Protein AF-A0A9D1R8S2-F1 (afdb_monomer_lite)

Organism: NCBI:txid2838542

Radius of gyration: 12.94 Å; chains: 1; bounding box: 33×25×40 Å

Foldseek 3Di:
DLAQWKKWKAFPDAQDPPDDHDRDIFIWTWHDADVVQQKTKIHRPPDDQVVADQRTKMWMWTDDPPAIKIFIFGWDDWDADPVGTITITHTDGDIDGPPPD

pLDDT: mean 90.2, std 12.85, range [37.38, 98.56]

Structure (mmCIF, N/CA/C/O backbone):
data_AF-A0A9D1R8S2-F1
#
_entry.id   AF-A0A9D1R8S2-F1
#
loop_
_atom_site.group_PDB
_atom_site.id
_atom_site.type_symbol
_atom_site.label_atom_id
_atom_site.label_alt_id
_atom_site.label_comp_id
_atom_site.label_asym_id
_atom_site.label_entity_id
_atom_site.label_seq_id
_atom_site.pdbx_PDB_ins_code
_atom_site.Cartn_x
_atom_site.Cartn_y
_atom_site.Cartn_z
_atom_site.occupancy
_atom_site.B_iso_or_equiv
_atom_site.auth_seq_id
_atom_site.auth_comp_id
_atom_site.auth_asym_id
_atom_site.auth_atom_id
_atom_site.pdbx_PDB_model_num
ATOM 1 N N . MET A 1 1 ? -14.281 5.615 9.408 1.00 70.75 1 MET A N 1
ATOM 2 C CA . MET A 1 1 ? -13.802 4.928 8.186 1.00 70.75 1 MET A CA 1
ATOM 3 C C . MET A 1 1 ? -12.562 5.672 7.718 1.00 70.75 1 MET A C 1
ATOM 5 O O . MET A 1 1 ? -12.585 6.888 7.797 1.00 70.75 1 MET A O 1
ATOM 9 N N . TYR A 1 2 ? -11.493 4.987 7.302 1.00 78.00 2 TYR A N 1
ATOM 10 C CA . TYR A 1 2 ? -10.228 5.633 6.892 1.00 78.00 2 TYR A CA 1
ATOM 11 C C . TYR A 1 2 ? -10.192 6.012 5.399 1.00 78.00 2 TYR A C 1
ATOM 13 O O . TYR A 1 2 ? -9.119 6.227 4.842 1.00 78.00 2 TYR A O 1
ATOM 21 N N . GLU A 1 3 ? -11.340 6.009 4.716 1.00 83.19 3 GLU A N 1
ATOM 22 C CA . GLU A 1 3 ? -11.409 6.375 3.299 1.00 83.19 3 GLU A CA 1
ATOM 23 C C . GLU A 1 3 ? -11.041 7.848 3.119 1.00 83.19 3 GLU A C 1
ATOM 25 O O . GLU A 1 3 ? -1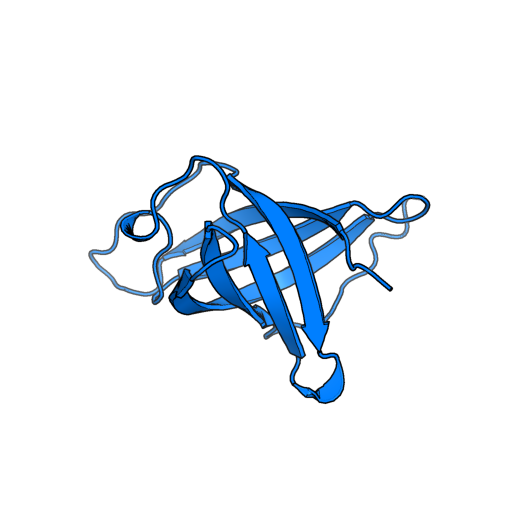1.305 8.669 3.993 1.00 83.19 3 GLU A O 1
ATOM 30 N N . ASP A 1 4 ? -10.366 8.159 2.014 1.00 87.38 4 ASP A N 1
ATOM 31 C CA . ASP A 1 4 ? -9.802 9.475 1.709 1.00 87.38 4 ASP A CA 1
ATOM 32 C C . ASP A 1 4 ? -8.711 10.002 2.662 1.00 87.38 4 ASP A C 1
ATOM 34 O O . ASP A 1 4 ? -8.103 11.033 2.356 1.00 87.38 4 ASP A O 1
ATOM 38 N N . CYS A 1 5 ? -8.372 9.281 3.737 1.00 91.44 5 CYS A N 1
ATOM 39 C CA . CYS A 1 5 ? -7.273 9.647 4.627 1.00 91.44 5 CYS A CA 1
ATOM 40 C C . CYS A 1 5 ? -5.910 9.608 3.917 1.00 91.44 5 CYS A C 1
ATOM 42 O O . CYS A 1 5 ? -5.656 8.804 3.008 1.00 91.44 5 CYS A O 1
ATOM 44 N N . SER A 1 6 ? -4.997 10.453 4.394 1.00 94.56 6 SER A N 1
ATOM 45 C CA . SER A 1 6 ? -3.583 10.367 4.034 1.00 94.56 6 SER A CA 1
ATOM 46 C C . SER A 1 6 ? -2.967 9.117 4.655 1.00 94.56 6 SER A C 1
ATOM 48 O O . SER A 1 6 ? -3.283 8.735 5.783 1.00 94.56 6 SER A O 1
ATOM 50 N N . ALA A 1 7 ? -2.068 8.478 3.916 1.00 96.50 7 ALA A N 1
ATOM 51 C CA . ALA A 1 7 ? -1.312 7.331 4.384 1.00 96.50 7 ALA A CA 1
ATOM 52 C C . ALA A 1 7 ? 0.179 7.542 4.124 1.00 96.50 7 ALA A C 1
ATOM 54 O O . ALA A 1 7 ? 0.576 8.004 3.057 1.00 96.50 7 ALA A O 1
ATOM 55 N N . LYS A 1 8 ? 1.022 7.162 5.078 1.00 97.12 8 LYS A N 1
ATOM 56 C CA . LYS A 1 8 ? 2.478 7.145 4.922 1.00 97.12 8 LYS A CA 1
ATOM 57 C C . LYS A 1 8 ? 2.954 5.706 4.921 1.00 97.12 8 LYS A C 1
ATOM 59 O O . LYS A 1 8 ? 2.688 4.969 5.869 1.00 97.12 8 LYS A O 1
ATOM 64 N N . LEU A 1 9 ? 3.648 5.313 3.859 1.00 97.25 9 LEU A N 1
ATOM 65 C CA . LEU A 1 9 ? 4.208 3.979 3.705 1.00 97.25 9 LEU A CA 1
ATOM 66 C C . LEU A 1 9 ? 5.732 4.052 3.766 1.00 97.25 9 LEU A C 1
ATOM 68 O O . LEU A 1 9 ? 6.343 4.820 3.024 1.00 97.25 9 LEU A O 1
ATOM 72 N N . LYS A 1 10 ? 6.346 3.252 4.636 1.00 97.69 10 LYS A N 1
ATOM 73 C CA . LYS A 1 10 ? 7.804 3.163 4.771 1.00 97.69 10 LYS A CA 1
ATOM 74 C C . LYS A 1 10 ? 8.227 1.704 4.769 1.00 97.69 10 LYS A C 1
ATOM 76 O O . LYS A 1 10 ? 7.605 0.894 5.455 1.00 97.69 10 LYS A O 1
ATOM 81 N N . MET A 1 11 ? 9.265 1.370 4.007 1.00 97.44 11 MET A N 1
ATOM 82 C CA . MET A 1 11 ? 9.856 0.038 4.075 1.00 97.44 11 MET A CA 1
ATOM 83 C C . MET A 1 11 ? 10.572 -0.123 5.420 1.00 97.44 11 MET A C 1
ATOM 85 O O . MET A 1 11 ? 11.411 0.695 5.785 1.00 97.44 11 MET A O 1
ATOM 89 N N . GLU A 1 12 ? 10.238 -1.174 6.162 1.00 95.12 12 GLU A N 1
ATOM 90 C CA . GLU A 1 12 ? 10.927 -1.525 7.413 1.00 95.12 12 GLU A CA 1
ATOM 91 C C . GLU A 1 12 ? 12.000 -2.576 7.165 1.00 95.12 12 GLU A C 1
ATOM 93 O O . GLU A 1 12 ? 13.058 -2.569 7.791 1.00 95.12 12 GLU A O 1
ATOM 98 N N . ARG A 1 13 ? 11.737 -3.494 6.230 1.00 94.12 13 ARG A N 1
ATOM 99 C CA . ARG A 1 13 ? 12.667 -4.570 5.907 1.00 94.12 13 ARG A CA 1
ATOM 100 C C . ARG A 1 13 ? 12.462 -5.093 4.494 1.00 94.12 13 ARG A C 1
ATOM 102 O O . ARG A 1 13 ? 11.339 -5.390 4.094 1.00 94.12 13 ARG A O 1
ATOM 109 N N . MET A 1 14 ? 13.571 -5.329 3.799 1.00 95.69 14 MET A N 1
ATOM 110 C CA . MET A 1 14 ? 13.590 -6.120 2.572 1.00 95.69 14 MET A CA 1
ATOM 111 C C . MET A 1 14 ? 13.658 -7.620 2.901 1.00 95.69 14 MET A C 1
ATOM 113 O O . MET A 1 14 ? 14.462 -8.046 3.735 1.00 95.69 14 MET A O 1
ATOM 117 N N . ILE A 1 15 ? 12.790 -8.425 2.283 1.00 93.06 15 ILE A N 1
ATOM 118 C CA . ILE A 1 15 ? 12.730 -9.881 2.501 1.00 93.06 15 ILE A CA 1
ATOM 119 C C . ILE A 1 15 ? 13.637 -10.604 1.500 1.00 93.06 15 ILE A C 1
ATOM 121 O O . ILE A 1 15 ? 14.336 -11.547 1.874 1.00 93.06 15 ILE A O 1
ATOM 125 N N . LEU A 1 16 ? 13.664 -10.150 0.243 1.00 92.25 16 LEU A N 1
ATOM 126 C CA . LEU A 1 16 ? 14.569 -10.694 -0.770 1.00 92.25 16 LEU A CA 1
ATOM 127 C C . LEU A 1 16 ? 16.013 -10.260 -0.484 1.00 92.25 16 LEU A C 1
ATOM 129 O O . LEU A 1 16 ? 16.289 -9.073 -0.323 1.00 92.25 16 LEU A O 1
ATOM 133 N N . LYS A 1 17 ? 16.934 -11.229 -0.469 1.00 85.62 17 LYS A N 1
ATOM 134 C CA . LYS A 1 17 ? 18.345 -11.053 -0.085 1.00 85.62 17 LYS A CA 1
ATOM 135 C C . LYS A 1 17 ? 19.085 -9.968 -0.881 1.00 85.62 17 LYS A C 1
ATOM 137 O O . LYS A 1 17 ? 19.883 -9.248 -0.297 1.00 85.62 17 LYS A O 1
ATOM 142 N N . ASP A 1 18 ? 18.778 -9.840 -2.169 1.00 89.75 18 ASP A N 1
ATOM 143 C CA . ASP A 1 18 ? 19.409 -8.876 -3.084 1.00 89.75 18 ASP A CA 1
ATOM 144 C C . ASP A 1 18 ? 18.438 -7.757 -3.501 1.00 89.75 18 ASP A C 1
ATOM 146 O O . ASP A 1 18 ? 18.590 -7.113 -4.539 1.00 89.75 18 ASP A O 1
ATOM 150 N N . GLY A 1 19 ? 17.382 -7.560 -2.711 1.00 87.75 19 GLY A N 1
ATOM 151 C CA . GLY A 1 19 ? 16.403 -6.514 -2.939 1.00 87.75 19 GLY A CA 1
ATOM 152 C C . GLY A 1 19 ? 16.913 -5.130 -2.545 1.00 87.75 19 GLY A C 1
ATOM 153 O O . GLY A 1 19 ? 17.708 -4.980 -1.618 1.00 87.75 19 GLY A O 1
ATOM 154 N N . PHE A 1 20 ? 16.408 -4.101 -3.221 1.00 91.69 20 PHE A N 1
ATOM 155 C CA . PHE A 1 20 ? 16.700 -2.718 -2.863 1.00 91.69 20 PHE A CA 1
ATOM 156 C C . PHE A 1 20 ? 15.883 -2.303 -1.634 1.00 91.69 20 PHE A C 1
ATOM 158 O O . PHE A 1 20 ? 14.652 -2.332 -1.667 1.00 91.69 20 PHE A O 1
ATOM 165 N N . PHE A 1 21 ? 16.573 -1.912 -0.562 1.00 93.75 21 PHE A N 1
ATOM 166 C CA . PHE A 1 21 ? 15.945 -1.316 0.610 1.00 93.75 21 PHE A CA 1
ATOM 167 C C . PHE A 1 21 ? 15.735 0.183 0.383 1.00 93.75 21 PHE A C 1
ATOM 169 O O . PHE A 1 21 ? 16.687 0.907 0.100 1.00 93.75 21 PHE A O 1
ATOM 176 N N . ASP A 1 22 ? 14.489 0.636 0.508 1.00 92.88 22 ASP A N 1
ATOM 177 C CA . ASP A 1 22 ? 14.119 2.039 0.334 1.00 92.88 22 ASP A CA 1
ATOM 178 C C . ASP A 1 22 ? 13.746 2.679 1.676 1.00 92.88 22 ASP A C 1
ATOM 180 O O . ASP A 1 22 ? 12.711 2.373 2.265 1.00 92.88 22 ASP A O 1
ATOM 184 N N . GLU A 1 23 ? 14.580 3.605 2.144 1.00 93.88 23 GLU A N 1
ATOM 185 C CA . GLU A 1 23 ? 14.365 4.337 3.398 1.00 93.88 23 GLU A CA 1
ATOM 186 C C . GLU A 1 23 ? 13.320 5.461 3.280 1.00 93.88 23 GLU A C 1
ATOM 188 O O . GLU A 1 23 ? 12.917 6.048 4.292 1.00 93.88 23 GLU A O 1
ATOM 193 N N . THR A 1 24 ? 12.867 5.763 2.059 1.00 96.38 24 THR A N 1
ATOM 194 C CA . THR A 1 24 ? 11.955 6.872 1.769 1.00 96.38 24 THR A CA 1
ATOM 195 C C . THR A 1 24 ? 10.562 6.622 2.345 1.00 96.38 24 THR A C 1
ATOM 197 O O . THR A 1 24 ? 10.001 5.529 2.256 1.00 96.38 24 THR A O 1
ATOM 200 N N . VAL A 1 25 ? 9.957 7.675 2.903 1.00 97.62 25 VAL A N 1
ATOM 201 C CA . VAL A 1 25 ? 8.542 7.671 3.294 1.00 97.62 25 VAL A CA 1
ATOM 202 C C . VAL A 1 25 ? 7.685 8.117 2.112 1.00 97.62 25 VAL A C 1
ATOM 204 O O . VAL A 1 25 ? 7.723 9.278 1.696 1.00 97.62 25 VAL A O 1
ATOM 207 N N . HIS A 1 26 ? 6.865 7.204 1.599 1.00 97.62 26 HIS A N 1
ATOM 208 C CA . HIS A 1 26 ? 5.958 7.457 0.483 1.00 97.62 26 HIS A CA 1
ATOM 209 C C . HIS A 1 26 ? 4.598 7.925 0.975 1.00 97.62 26 HIS A C 1
ATOM 211 O O . HIS A 1 26 ? 3.927 7.237 1.745 1.00 97.62 26 HIS A O 1
ATOM 217 N N . HIS A 1 27 ? 4.172 9.087 0.488 1.00 97.00 27 HIS A N 1
ATOM 218 C CA . HIS A 1 27 ? 2.859 9.641 0.792 1.00 97.00 27 HIS A CA 1
ATOM 219 C C . HIS A 1 27 ? 1.834 9.083 -0.194 1.00 97.00 27 HIS A C 1
ATOM 221 O O . HIS A 1 27 ? 1.962 9.241 -1.408 1.00 97.00 27 HIS A O 1
ATOM 227 N N . CYS A 1 28 ? 0.823 8.427 0.352 1.00 97.25 28 CYS A N 1
ATOM 228 C CA . CYS A 1 28 ? -0.251 7.762 -0.359 1.00 97.25 28 CYS A CA 1
ATOM 229 C C . CYS A 1 28 ? -1.608 8.304 0.112 1.00 97.25 28 CYS A C 1
ATOM 231 O O . CYS A 1 28 ? -1.702 8.987 1.132 1.00 97.25 28 CYS A O 1
ATOM 233 N N . LYS A 1 29 ? -2.673 7.963 -0.612 1.00 96.81 29 LYS A N 1
AT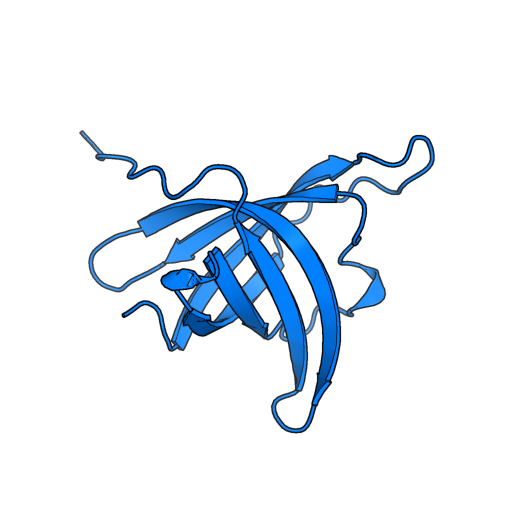OM 234 C CA . LYS A 1 29 ? -4.056 8.253 -0.210 1.00 96.81 29 LYS A CA 1
ATOM 235 C C . LYS A 1 29 ? -4.871 6.967 -0.148 1.00 96.81 29 LYS A C 1
ATOM 237 O O . LYS A 1 29 ? -4.779 6.156 -1.070 1.00 96.81 29 LYS A O 1
ATOM 242 N N . VAL A 1 30 ? -5.666 6.783 0.902 1.00 96.56 30 VAL A N 1
ATOM 243 C CA . VAL A 1 30 ? -6.559 5.625 1.032 1.00 96.56 30 VAL A CA 1
ATOM 244 C C . VAL A 1 30 ? -7.724 5.753 0.055 1.00 96.56 30 VAL A C 1
ATOM 246 O O . VAL A 1 30 ? -8.456 6.738 0.071 1.00 96.56 30 VAL A O 1
ATOM 249 N N . ILE A 1 31 ? -7.891 4.740 -0.794 1.00 95.62 31 ILE A N 1
ATOM 250 C CA . ILE A 1 31 ? -9.063 4.580 -1.663 1.00 95.62 31 ILE A CA 1
ATOM 251 C C . ILE A 1 31 ? -10.175 3.904 -0.871 1.00 95.62 31 ILE A C 1
ATOM 253 O O . ILE A 1 31 ? -11.293 4.393 -0.817 1.00 95.62 31 ILE A O 1
ATOM 257 N N . THR A 1 32 ? -9.858 2.755 -0.278 1.00 94.56 32 THR A N 1
ATOM 258 C CA . THR A 1 32 ? -10.786 1.993 0.552 1.00 94.56 32 THR A CA 1
ATOM 259 C C . THR A 1 32 ? -10.013 1.072 1.485 1.00 94.56 32 THR A C 1
ATOM 261 O O . THR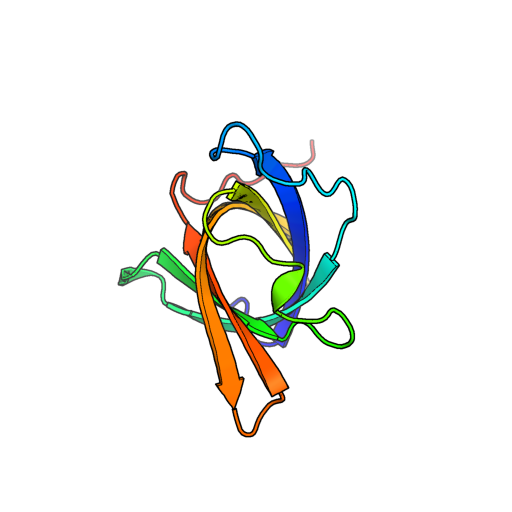 A 1 32 ? -8.881 0.664 1.194 1.00 94.56 32 THR A O 1
ATOM 264 N N . TYR A 1 33 ? -10.636 0.736 2.604 1.00 92.31 33 TYR A N 1
ATOM 265 C CA . TYR A 1 33 ? -10.145 -0.232 3.571 1.00 92.31 33 TYR A CA 1
ATOM 266 C C . TYR A 1 33 ? -11.207 -1.318 3.740 1.00 92.31 33 TYR A C 1
ATOM 268 O O . TYR A 1 33 ? -12.358 -1.004 4.026 1.00 92.31 33 TYR A O 1
ATOM 276 N N . ILE A 1 34 ? -10.816 -2.582 3.548 1.00 92.12 34 ILE A N 1
ATOM 277 C CA . ILE A 1 34 ? -11.678 -3.761 3.706 1.00 92.12 34 ILE A CA 1
ATOM 278 C C . ILE A 1 34 ? -11.231 -4.508 4.973 1.00 92.12 34 ILE A C 1
ATOM 280 O O . ILE A 1 34 ? -10.269 -5.285 4.892 1.00 92.12 34 ILE A O 1
ATOM 284 N N . PRO A 1 35 ? -11.888 -4.292 6.130 1.00 89.12 35 PRO A N 1
ATOM 285 C CA . PRO A 1 35 ? -11.462 -4.856 7.408 1.00 89.12 35 PRO A CA 1
ATOM 286 C C . PRO A 1 35 ? -11.452 -6.382 7.432 1.00 89.12 35 PRO A C 1
ATOM 288 O O . PRO A 1 35 ? -10.498 -6.983 7.910 1.00 89.12 35 PRO A O 1
ATOM 291 N N . GLU A 1 36 ? -12.465 -7.023 6.847 1.00 89.50 36 GLU A N 1
ATOM 292 C CA . GLU A 1 36 ? -12.639 -8.484 6.868 1.00 89.50 36 GLU A CA 1
ATOM 293 C C . GLU A 1 36 ? -11.534 -9.217 6.100 1.00 89.50 36 GLU A C 1
ATOM 295 O O . GLU A 1 36 ? -11.339 -10.418 6.269 1.00 89.50 36 GLU A O 1
ATOM 300 N N . LYS A 1 37 ? -10.840 -8.497 5.214 1.00 91.12 37 LYS A N 1
ATOM 301 C CA . LYS A 1 37 ? -9.728 -9.010 4.410 1.00 91.12 37 LYS A CA 1
ATOM 302 C C . LYS A 1 37 ? -8.389 -8.412 4.814 1.00 91.12 37 LYS A C 1
ATOM 304 O O . LYS A 1 37 ? -7.411 -8.702 4.138 1.00 91.12 37 LYS A O 1
ATOM 309 N N . GLU A 1 38 ? -8.361 -7.532 5.814 1.00 92.75 38 GLU A N 1
ATOM 310 C CA . GLU A 1 38 ? -7.150 -6.835 6.248 1.00 92.75 38 GLU A CA 1
ATOM 311 C C . GLU A 1 38 ? -6.414 -6.126 5.086 1.00 92.75 38 GLU A C 1
ATOM 313 O O . GLU A 1 38 ? -5.185 -6.097 5.015 1.00 92.75 38 GLU A O 1
ATOM 318 N N . LYS A 1 39 ? -7.170 -5.559 4.129 1.00 95.19 39 LYS A N 1
ATOM 319 C CA . LYS A 1 39 ? -6.629 -4.931 2.908 1.00 95.19 39 LYS A CA 1
ATOM 320 C C . LYS A 1 39 ? -6.897 -3.434 2.860 1.00 95.19 39 LYS A C 1
ATOM 322 O O . LYS A 1 39 ? -8.044 -3.007 2.968 1.00 95.19 39 LYS A O 1
ATOM 327 N N . ILE A 1 40 ? -5.858 -2.657 2.572 1.00 96.06 40 ILE A N 1
ATOM 328 C CA . ILE A 1 40 ? -5.935 -1.223 2.283 1.00 96.06 40 ILE A CA 1
ATOM 329 C C . ILE A 1 40 ? -5.547 -1.000 0.820 1.00 96.06 40 ILE A C 1
ATOM 331 O O . ILE A 1 40 ? -4.478 -1.420 0.376 1.00 96.06 40 ILE A O 1
ATOM 335 N N . TYR A 1 41 ? -6.408 -0.321 0.068 1.00 97.56 41 TYR A N 1
ATOM 336 C CA . TYR A 1 41 ? -6.116 0.119 -1.293 1.00 97.56 41 TYR A CA 1
ATOM 337 C C . TYR A 1 41 ? -5.608 1.554 -1.241 1.00 97.56 41 TYR A C 1
ATOM 339 O O . TYR A 1 41 ? -6.282 2.429 -0.698 1.00 97.56 41 TYR A O 1
ATOM 347 N N . LEU A 1 42 ? -4.430 1.797 -1.810 1.00 98.12 42 LEU A N 1
ATOM 348 C CA . LEU A 1 42 ? -3.743 3.083 -1.731 1.00 98.12 42 LEU A CA 1
ATOM 349 C C . LEU A 1 42 ? -3.428 3.622 -3.127 1.00 98.12 42 LEU A C 1
ATOM 351 O O . LEU A 1 42 ? -2.942 2.882 -3.982 1.00 98.12 42 LEU A O 1
ATOM 355 N N . LEU A 1 43 ? -3.638 4.922 -3.337 1.00 98.06 43 LEU A N 1
ATOM 356 C CA . LEU A 1 43 ? -3.066 5.665 -4.460 1.00 98.06 43 LEU A CA 1
ATOM 357 C C . LEU A 1 43 ? -1.667 6.152 -4.094 1.00 98.06 43 LEU A C 1
ATOM 359 O O . LEU A 1 43 ? -1.503 6.828 -3.080 1.00 98.06 43 LEU A O 1
ATOM 363 N N . THR A 1 44 ? -0.676 5.878 -4.943 1.00 97.38 44 THR A N 1
ATOM 364 C CA . THR A 1 44 ? 0.735 6.235 -4.685 1.00 97.38 44 THR A CA 1
ATOM 365 C C . THR A 1 44 ? 1.104 7.662 -5.105 1.00 97.38 44 THR A C 1
ATOM 367 O O . THR A 1 44 ? 2.245 8.098 -4.946 1.00 97.38 44 THR A O 1
ATOM 370 N N . GLY A 1 45 ? 0.159 8.399 -5.696 1.00 93.25 45 GLY A N 1
ATOM 371 C CA . GLY A 1 45 ? 0.379 9.751 -6.200 1.00 93.25 45 GLY A CA 1
ATOM 372 C C . GLY A 1 45 ? 1.459 9.801 -7.285 1.00 93.25 45 GLY A C 1
ATOM 373 O O . GLY A 1 45 ? 1.283 9.269 -8.387 1.00 93.25 45 GLY A O 1
ATOM 374 N N . LYS A 1 46 ? 2.568 10.486 -6.979 1.00 92.12 46 LYS A N 1
ATOM 375 C CA . LYS A 1 46 ? 3.697 10.681 -7.903 1.00 92.12 46 LYS A CA 1
ATOM 376 C C . LYS A 1 46 ? 4.722 9.545 -7.858 1.00 92.12 46 LYS A C 1
ATOM 378 O O . LYS A 1 46 ? 5.492 9.428 -8.804 1.00 92.12 46 LYS A O 1
ATOM 383 N N . THR A 1 47 ? 4.743 8.727 -6.804 1.00 96.12 47 THR A N 1
ATOM 384 C CA . THR A 1 47 ? 5.707 7.625 -6.704 1.00 96.12 47 THR A CA 1
ATOM 385 C C . THR A 1 47 ? 5.337 6.519 -7.688 1.00 96.12 47 THR A C 1
ATOM 387 O O . THR A 1 47 ? 4.192 6.055 -7.728 1.00 96.12 47 THR A O 1
ATOM 390 N N . GLU A 1 48 ? 6.313 6.087 -8.482 1.00 96.56 48 GLU A N 1
ATOM 391 C CA . GLU A 1 48 ? 6.134 5.044 -9.489 1.00 96.56 48 GLU A CA 1
ATOM 392 C C . GLU A 1 48 ? 5.982 3.649 -8.866 1.00 96.56 48 GLU A C 1
ATOM 394 O O . GLU A 1 48 ? 6.653 3.304 -7.897 1.00 96.56 48 GLU A O 1
ATOM 399 N N . LEU A 1 49 ? 5.120 2.811 -9.457 1.00 97.56 49 LEU A N 1
ATOM 400 C CA . LEU A 1 49 ? 4.792 1.476 -8.928 1.00 97.56 49 LEU A CA 1
ATOM 401 C C . LEU A 1 49 ? 6.009 0.552 -8.698 1.00 97.56 49 LEU A C 1
ATOM 403 O O . LEU A 1 49 ? 5.997 -0.173 -7.703 1.00 97.56 49 LEU A O 1
ATOM 407 N N . PRO A 1 50 ? 7.061 0.544 -9.547 1.00 95.31 50 PRO A N 1
ATOM 408 C CA . PRO A 1 50 ? 8.221 -0.322 -9.338 1.00 95.31 50 PRO A CA 1
ATOM 409 C C . PRO A 1 50 ? 8.996 -0.057 -8.042 1.00 95.31 50 PRO A C 1
ATOM 411 O O . PRO A 1 50 ? 9.625 -0.986 -7.542 1.00 95.31 50 PRO A O 1
ATOM 414 N N . VAL A 1 51 ? 8.907 1.159 -7.482 1.00 95.50 51 VAL A N 1
ATOM 415 C CA . VAL A 1 51 ? 9.517 1.529 -6.187 1.00 95.50 51 VAL A CA 1
ATOM 41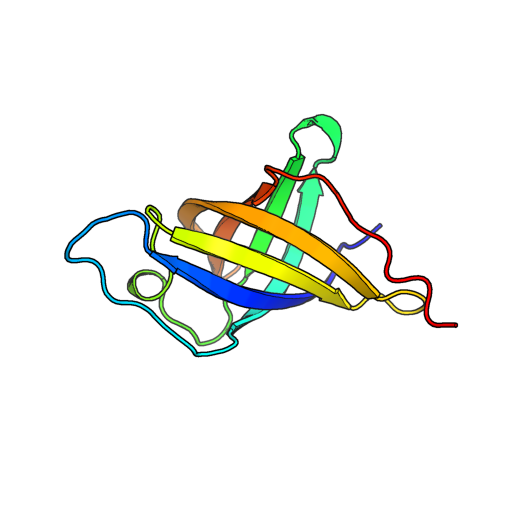6 C C . VAL A 1 51 ? 8.939 0.687 -5.042 1.00 95.50 51 VAL A C 1
ATOM 418 O O . VAL A 1 51 ? 9.627 0.337 -4.087 1.00 95.50 51 VAL A O 1
ATOM 421 N N . PHE A 1 52 ? 7.670 0.301 -5.158 1.00 96.88 52 PHE A N 1
ATOM 422 C CA . PHE A 1 52 ? 6.944 -0.459 -4.150 1.00 96.88 52 PHE A CA 1
ATOM 423 C C . PHE A 1 52 ? 7.158 -1.963 -4.324 1.00 96.88 52 PHE A C 1
ATOM 425 O O . PHE A 1 52 ? 6.407 -2.624 -5.043 1.00 96.88 52 PHE A O 1
ATOM 432 N N . SER A 1 53 ? 8.196 -2.501 -3.694 1.00 96.75 53 SER A N 1
ATOM 433 C CA . SER A 1 53 ? 8.493 -3.934 -3.659 1.00 96.75 53 SER A CA 1
ATOM 434 C C . SER A 1 53 ? 7.331 -4.780 -3.115 1.00 96.75 53 SER A C 1
ATOM 436 O O . SER A 1 53 ? 6.660 -4.402 -2.157 1.00 96.75 53 SER A O 1
ATOM 438 N N . LEU A 1 54 ? 7.118 -5.957 -3.711 1.00 96.81 54 LEU A N 1
ATOM 439 C CA . LEU A 1 54 ? 6.193 -6.974 -3.188 1.00 96.81 54 LEU A CA 1
ATOM 440 C C . LEU A 1 54 ? 6.877 -7.908 -2.169 1.00 96.81 54 LEU A C 1
ATOM 442 O O . LEU A 1 54 ? 6.201 -8.612 -1.426 1.00 96.81 54 LEU A O 1
ATOM 446 N N . ASP A 1 55 ? 8.212 -7.874 -2.108 1.00 95.81 55 ASP A N 1
ATOM 447 C CA . ASP A 1 55 ? 9.061 -8.701 -1.242 1.00 95.81 55 ASP A CA 1
ATOM 448 C C . ASP A 1 55 ? 9.649 -7.874 -0.090 1.00 95.81 55 ASP A C 1
ATOM 450 O O . ASP A 1 55 ? 10.834 -7.972 0.243 1.00 95.81 55 ASP A O 1
ATOM 454 N N . ALA A 1 56 ? 8.833 -7.000 0.495 1.00 96.25 56 ALA A N 1
ATOM 455 C CA . ALA A 1 56 ? 9.233 -6.146 1.601 1.00 96.25 56 ALA A CA 1
ATOM 456 C C . ALA A 1 56 ? 8.117 -6.005 2.637 1.00 96.25 56 ALA A C 1
ATOM 458 O O . ALA A 1 56 ? 6.930 -6.000 2.306 1.00 96.25 56 ALA A O 1
ATOM 459 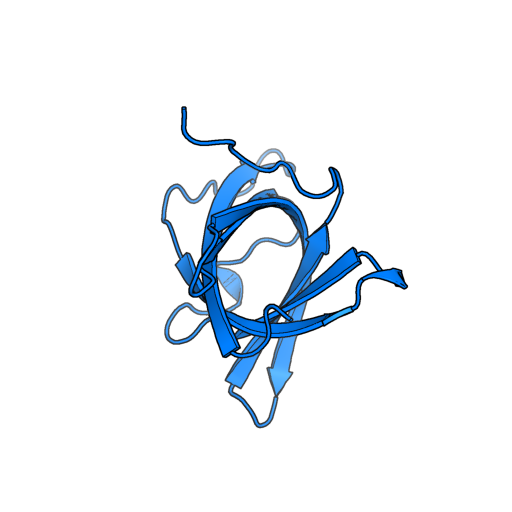N N . LEU A 1 57 ? 8.526 -5.877 3.897 1.00 96.00 57 LEU A N 1
ATOM 460 C CA . LEU A 1 57 ? 7.655 -5.499 4.999 1.00 96.00 57 LEU A CA 1
ATOM 461 C C . LEU A 1 57 ? 7.630 -3.975 5.094 1.00 96.00 57 LEU A C 1
ATOM 463 O O . LEU A 1 57 ? 8.682 -3.328 5.120 1.00 96.00 57 LEU A O 1
ATOM 467 N N . TYR A 1 58 ? 6.430 -3.418 5.179 1.00 97.19 58 TYR A N 1
ATOM 468 C CA . TYR A 1 58 ? 6.206 -1.988 5.303 1.00 97.19 58 TYR A CA 1
ATOM 469 C C . TYR A 1 58 ? 5.432 -1.669 6.575 1.00 97.19 58 TYR A C 1
ATOM 471 O O . TYR A 1 58 ? 4.505 -2.390 6.952 1.00 97.19 58 TYR A O 1
ATOM 479 N N . THR A 1 59 ? 5.753 -0.522 7.162 1.00 96.81 59 THR A N 1
ATOM 480 C CA . THR A 1 59 ? 4.842 0.194 8.049 1.00 96.81 59 THR A CA 1
ATOM 481 C C . THR A 1 59 ? 3.907 1.046 7.200 1.00 96.81 59 THR A C 1
ATOM 483 O O . THR A 1 59 ? 4.362 1.783 6.321 1.00 96.81 59 THR A O 1
ATOM 486 N N . CYS A 1 60 ? 2.615 1.014 7.519 1.00 96.00 60 CYS A N 1
ATOM 487 C CA . CYS A 1 60 ? 1.623 1.963 7.036 1.00 96.00 60 CYS A CA 1
ATOM 488 C C . CYS A 1 60 ? 1.048 2.760 8.214 1.00 96.00 60 CYS A C 1
ATOM 490 O O . CYS A 1 60 ? 0.544 2.191 9.184 1.00 96.00 60 CYS A O 1
ATOM 492 N N . VAL A 1 61 ? 1.140 4.086 8.134 1.00 95.44 61 VAL A N 1
ATOM 493 C CA . VAL A 1 61 ? 0.526 5.017 9.086 1.00 95.44 61 VAL A CA 1
ATOM 494 C C . VAL A 1 61 ? -0.644 5.700 8.392 1.00 95.44 61 VAL A C 1
ATOM 496 O O . VAL A 1 61 ? -0.431 6.363 7.379 1.00 95.44 61 VAL A O 1
ATOM 499 N N . LEU A 1 62 ? -1.856 5.538 8.919 1.00 93.25 62 LEU A N 1
ATOM 500 C CA . LEU A 1 62 ? -3.050 6.234 8.443 1.00 93.25 62 LEU A CA 1
ATOM 501 C C . LEU A 1 62 ? -3.284 7.466 9.313 1.00 93.25 62 LEU A C 1
ATOM 503 O O . LEU A 1 62 ? -3.366 7.356 10.538 1.00 93.25 62 LEU A O 1
ATOM 507 N N . GLU A 1 63 ? -3.393 8.620 8.671 1.00 90.56 63 GLU A N 1
ATOM 508 C CA . GLU A 1 63 ? -3.609 9.916 9.311 1.00 90.56 63 GLU A CA 1
ATOM 509 C C . GLU A 1 63 ? -5.089 10.282 9.153 1.00 90.56 63 GLU A C 1
ATOM 511 O O . GLU A 1 63 ? -5.499 10.848 8.137 1.00 90.56 63 GLU A O 1
ATOM 516 N N . GLY A 1 64 ? -5.904 9.871 10.129 1.00 82.19 64 GLY A N 1
ATOM 517 C CA . GLY A 1 64 ? -7.295 10.301 10.244 1.00 82.19 64 GLY A CA 1
ATOM 518 C C . GLY A 1 64 ? -7.410 11.694 10.866 1.00 82.19 64 GLY A C 1
ATOM 519 O O . GLY A 1 64 ? -6.418 12.273 11.306 1.00 82.19 64 GLY A O 1
ATOM 520 N N . GLU A 1 65 ? -8.631 12.229 10.920 1.00 77.69 65 GLU A N 1
ATOM 521 C CA . GLU A 1 65 ? -8.891 13.561 11.493 1.00 77.69 65 GLU A CA 1
ATOM 522 C C . GLU A 1 65 ? -8.628 13.615 13.007 1.00 77.69 65 GLU A C 1
ATOM 524 O O . GLU A 1 65 ? -8.059 14.586 13.500 1.00 77.69 65 GLU A O 1
ATOM 529 N N . GLU A 1 66 ? -9.011 12.564 13.739 1.00 78.56 66 GLU A N 1
ATOM 530 C CA . GLU A 1 66 ? -8.915 12.511 15.207 1.00 78.56 66 GLU A CA 1
ATOM 531 C C . GLU A 1 66 ? -7.797 11.591 15.711 1.00 78.56 66 GLU A C 1
ATOM 533 O O . GLU A 1 66 ? -7.230 11.820 16.779 1.00 78.56 66 GLU A O 1
ATOM 538 N N . GLU A 1 67 ? -7.471 10.537 14.958 1.00 83.44 67 GLU A N 1
ATOM 539 C CA . GLU A 1 67 ? -6.470 9.550 15.357 1.00 83.44 67 GLU A CA 1
ATOM 540 C C . GLU A 1 67 ? -5.512 9.201 14.218 1.00 83.44 67 GLU A C 1
ATOM 542 O O . GLU A 1 67 ? -5.876 9.114 13.044 1.00 83.44 67 GLU A O 1
ATOM 547 N N . THR A 1 68 ? -4.261 8.951 14.602 1.00 88.62 68 THR A N 1
ATOM 548 C CA . THR A 1 68 ? -3.264 8.326 13.737 1.00 88.62 68 THR A CA 1
ATOM 549 C C . THR A 1 68 ? -3.113 6.868 14.144 1.00 88.62 68 THR A C 1
ATOM 551 O O . THR A 1 68 ? -2.815 6.570 15.303 1.00 88.62 68 THR A O 1
ATOM 554 N N . VAL A 1 69 ? -3.287 5.952 13.193 1.00 89.75 69 VAL A N 1
ATOM 555 C CA . VAL A 1 69 ? -3.127 4.511 13.432 1.00 89.75 69 VAL A CA 1
ATOM 556 C C . VAL A 1 69 ? -1.961 3.955 12.634 1.00 89.75 69 VAL A C 1
ATOM 558 O O . VAL A 1 69 ? -1.714 4.361 11.500 1.00 89.75 69 VAL A O 1
ATOM 561 N N . ARG A 1 70 ? -1.230 3.012 13.232 1.00 92.12 70 ARG A N 1
ATOM 562 C CA . ARG A 1 70 ? -0.090 2.339 12.606 1.00 92.12 70 ARG A CA 1
ATOM 563 C C . ARG A 1 70 ? -0.402 0.858 12.428 1.00 92.12 70 ARG A C 1
ATOM 565 O O . ARG A 1 70 ? -0.920 0.217 13.338 1.00 92.12 70 ARG A O 1
ATOM 572 N N . CYS A 1 71 ? -0.048 0.316 11.274 1.00 93.06 71 CYS A N 1
ATOM 573 C CA . CYS A 1 71 ? -0.111 -1.110 10.981 1.00 93.06 71 CYS A CA 1
ATOM 574 C C . CYS A 1 71 ? 1.125 -1.542 10.186 1.00 93.06 71 CYS A C 1
ATOM 576 O O . CYS A 1 71 ? 1.829 -0.713 9.604 1.00 93.06 71 CYS A O 1
ATOM 578 N N . GLU A 1 72 ? 1.395 -2.842 10.172 1.00 95.50 72 GLU A N 1
ATOM 579 C CA . GLU A 1 72 ? 2.484 -3.441 9.399 1.00 95.50 72 GLU A CA 1
ATOM 580 C C . GLU A 1 72 ? 1.944 -4.510 8.460 1.00 95.50 72 GLU A C 1
ATOM 582 O O . GLU A 1 72 ? 0.967 -5.203 8.763 1.00 95.50 72 GLU A O 1
ATOM 587 N N . GLY A 1 73 ? 2.593 -4.659 7.311 1.00 96.19 73 GLY A N 1
ATOM 588 C CA . GLY A 1 73 ? 2.107 -5.546 6.272 1.00 96.19 73 GLY A CA 1
ATOM 589 C C . GLY A 1 73 ? 2.961 -5.538 5.019 1.00 96.19 73 GLY A C 1
ATOM 590 O O . GLY A 1 73 ? 4.060 -4.986 4.979 1.00 96.19 73 GLY A O 1
ATOM 591 N N . GLN A 1 74 ? 2.440 -6.173 3.977 1.00 96.94 74 GLN A N 1
ATOM 592 C CA . GLN A 1 74 ? 3.124 -6.329 2.698 1.00 96.94 74 GLN A CA 1
ATOM 593 C C . GLN A 1 74 ? 2.235 -5.851 1.565 1.00 96.94 74 GLN A C 1
ATOM 595 O O . GLN A 1 74 ? 1.012 -5.999 1.596 1.00 96.94 74 GLN A O 1
ATOM 600 N N . ILE A 1 75 ? 2.863 -5.336 0.519 1.00 97.94 75 ILE A N 1
ATOM 601 C CA . ILE A 1 75 ? 2.165 -5.041 -0.723 1.00 97.94 75 ILE A CA 1
ATOM 602 C C . ILE A 1 75 ? 1.988 -6.358 -1.475 1.00 97.94 75 ILE A C 1
ATOM 604 O O . ILE A 1 75 ? 2.950 -7.087 -1.700 1.00 97.94 75 ILE A O 1
ATOM 608 N N . ARG A 1 76 ? 0.749 -6.688 -1.844 1.00 97.31 76 ARG A N 1
ATOM 609 C CA . ARG A 1 76 ? 0.431 -7.920 -2.587 1.00 97.31 76 ARG A CA 1
ATOM 610 C C . ARG A 1 76 ? 0.166 -7.672 -4.058 1.00 97.31 76 ARG A C 1
ATOM 612 O O . ARG A 1 76 ? 0.424 -8.545 -4.878 1.00 97.31 76 ARG A O 1
ATOM 619 N N . GLU A 1 77 ? -0.325 -6.485 -4.391 1.00 98.12 77 GLU A N 1
ATOM 620 C CA . GLU A 1 77 ? -0.672 -6.118 -5.758 1.00 98.12 77 GLU A CA 1
ATOM 621 C C . GLU A 1 77 ? -0.269 -4.666 -6.014 1.00 98.12 77 GLU A C 1
ATOM 623 O O . GLU A 1 77 ? -0.328 -3.823 -5.117 1.00 98.12 77 GLU A O 1
ATOM 628 N N . ARG A 1 78 ? 0.132 -4.376 -7.252 1.00 98.19 78 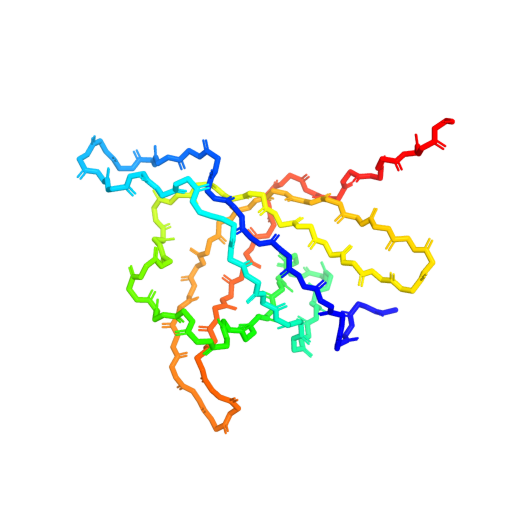ARG A N 1
ATOM 629 C CA . ARG A 1 78 ? 0.430 -3.026 -7.736 1.00 98.19 78 ARG A CA 1
ATOM 630 C C . ARG A 1 78 ? 0.021 -2.923 -9.200 1.00 98.19 78 ARG A C 1
ATOM 632 O O . ARG A 1 78 ? 0.440 -3.751 -10.006 1.00 98.19 78 ARG A O 1
ATOM 639 N N . TYR A 1 79 ? -0.823 -1.959 -9.542 1.00 98.12 79 TYR A N 1
ATOM 640 C CA . TYR A 1 79 ? -1.393 -1.840 -10.885 1.00 98.12 79 TYR A CA 1
ATOM 641 C C . TYR A 1 79 ? -1.864 -0.416 -11.184 1.00 98.12 79 TYR A C 1
ATOM 643 O O . TYR A 1 79 ? -2.025 0.414 -10.293 1.00 98.12 79 TYR A O 1
ATOM 651 N N . TRP A 1 80 ? -2.093 -0.132 -12.463 1.00 97.62 80 TRP A N 1
ATOM 652 C CA . TRP A 1 80 ? -2.705 1.115 -12.919 1.00 97.62 80 TRP A CA 1
ATOM 653 C C . TRP A 1 80 ? -4.208 0.914 -13.136 1.00 97.62 80 TRP A C 1
ATOM 655 O O . TRP A 1 80 ? -4.625 -0.098 -13.698 1.00 97.62 80 TRP A O 1
ATOM 665 N N . ASN A 1 81 ? -5.030 1.876 -12.720 1.00 95.75 81 ASN A N 1
ATOM 666 C CA . ASN A 1 81 ? -6.459 1.914 -13.035 1.00 95.75 81 ASN A CA 1
ATOM 667 C C . ASN A 1 81 ? -6.927 3.352 -13.333 1.00 95.75 81 ASN A C 1
ATOM 669 O O . ASN A 1 81 ? -6.130 4.280 -13.373 1.00 95.75 81 ASN A O 1
ATOM 673 N N . LYS A 1 82 ? -8.235 3.569 -13.525 1.00 96.12 82 LYS A N 1
ATOM 674 C CA . LYS A 1 82 ? -8.781 4.902 -13.849 1.00 96.12 82 LYS A CA 1
ATOM 675 C C . LYS A 1 82 ? -8.523 5.981 -12.781 1.00 96.12 82 LYS A C 1
ATOM 677 O O . LYS A 1 82 ? -8.590 7.157 -13.113 1.00 96.12 82 LYS A O 1
ATOM 682 N N . LEU A 1 83 ? -8.254 5.598 -11.530 1.00 94.25 83 LEU A N 1
ATOM 683 C CA . LEU A 1 83 ? -7.946 6.521 -10.431 1.00 94.25 83 LEU A CA 1
ATOM 684 C C . LEU A 1 83 ? -6.451 6.857 -10.349 1.00 94.25 83 LEU A C 1
ATOM 686 O O . LEU A 1 83 ? -6.090 7.877 -9.767 1.00 94.25 83 LEU A O 1
ATOM 690 N N . GLY A 1 84 ? -5.582 6.016 -10.916 1.00 96.50 84 GLY A N 1
ATOM 691 C CA . GLY A 1 84 ? -4.139 6.220 -10.908 1.00 96.50 84 GLY A CA 1
ATOM 692 C C . GLY A 1 84 ? -3.338 4.945 -10.659 1.00 96.50 84 GLY A C 1
ATOM 693 O O . GLY A 1 84 ? -3.753 3.829 -10.978 1.00 96.50 84 GLY A O 1
ATOM 694 N N . ARG A 1 85 ? -2.162 5.140 -10.058 1.00 98.31 85 ARG A N 1
ATOM 695 C CA . ARG A 1 85 ? -1.263 4.090 -9.573 1.00 98.31 85 ARG A CA 1
ATOM 696 C C . ARG A 1 85 ? -1.776 3.559 -8.238 1.00 98.31 85 ARG A C 1
ATOM 698 O O . ARG A 1 85 ? -1.789 4.299 -7.256 1.00 98.31 85 ARG A O 1
ATOM 705 N N . VAL A 1 86 ? -2.183 2.297 -8.212 1.00 98.38 86 VAL A N 1
ATOM 706 C CA . VAL A 1 86 ? -2.754 1.637 -7.037 1.00 98.38 86 VAL A CA 1
ATOM 707 C C . VAL A 1 86 ? -1.803 0.576 -6.509 1.00 98.38 86 VAL A C 1
ATOM 709 O O . VAL A 1 86 ? -1.235 -0.199 -7.280 1.00 98.38 86 VAL A O 1
ATOM 712 N N . ILE A 1 87 ? -1.682 0.512 -5.188 1.00 98.56 87 ILE A N 1
ATOM 713 C CA . ILE A 1 87 ? -1.100 -0.623 -4.471 1.00 98.56 87 ILE A CA 1
ATOM 714 C C . ILE A 1 87 ? -2.127 -1.198 -3.494 1.00 98.56 87 ILE A C 1
ATOM 716 O O . ILE A 1 87 ? -2.947 -0.467 -2.933 1.00 98.56 87 ILE A O 1
ATOM 720 N N . VAL A 1 88 ? -2.078 -2.512 -3.292 1.00 98.12 88 VAL A N 1
ATOM 721 C CA . VAL A 1 88 ? -2.912 -3.228 -2.322 1.00 98.12 88 VAL A CA 1
ATOM 722 C C . VAL A 1 88 ? -2.020 -3.692 -1.186 1.00 98.12 88 VAL A C 1
ATOM 724 O O . VAL A 1 88 ? -1.212 -4.612 -1.341 1.00 98.12 88 VAL A O 1
ATOM 727 N N . PHE A 1 89 ? -2.164 -3.028 -0.048 1.00 97.88 89 PHE A N 1
ATOM 728 C CA . PHE A 1 89 ? -1.445 -3.323 1.176 1.00 97.88 89 PHE A CA 1
ATOM 729 C C . PHE A 1 89 ? -2.253 -4.309 2.018 1.00 97.88 89 PHE A C 1
ATOM 731 O O . PHE A 1 89 ? -3.402 -4.042 2.365 1.00 97.88 89 PHE A O 1
ATOM 738 N N . HIS A 1 90 ? -1.663 -5.460 2.316 1.00 96.69 90 HIS A N 1
ATOM 739 C CA . HIS A 1 90 ? -2.250 -6.480 3.172 1.00 96.69 90 HIS A CA 1
ATOM 740 C C . HIS A 1 90 ? -1.588 -6.417 4.543 1.00 96.69 90 HIS A C 1
ATOM 742 O O . HIS A 1 90 ? -0.378 -6.640 4.659 1.00 96.69 90 HIS A O 1
ATOM 748 N N . ILE A 1 91 ? -2.382 -6.100 5.557 1.00 94.62 91 ILE A N 1
ATOM 749 C CA . ILE A 1 91 ? -1.941 -6.023 6.945 1.00 94.62 91 ILE A CA 1
ATOM 750 C C . ILE A 1 91 ? -1.595 -7.444 7.405 1.00 94.62 91 ILE A C 1
ATOM 752 O O . ILE A 1 91 ? -2.243 -8.410 7.015 1.00 94.62 91 ILE A O 1
ATOM 756 N N . GLN A 1 92 ? -0.517 -7.584 8.173 1.00 87.88 92 GLN A N 1
ATOM 757 C CA . GLN A 1 92 ? -0.082 -8.874 8.721 1.00 87.88 92 GLN A CA 1
ATOM 758 C C . GLN A 1 92 ? -0.027 -8.878 10.248 1.00 87.88 92 GLN A C 1
ATOM 760 O O . GLN A 1 92 ? -0.200 -9.931 10.850 1.00 87.88 92 GLN A O 1
ATOM 765 N N . ASN A 1 93 ? 0.176 -7.711 10.867 1.00 72.62 93 ASN A N 1
ATOM 766 C CA . ASN A 1 93 ? 0.257 -7.550 12.320 1.00 72.62 93 ASN A CA 1
ATOM 767 C C . ASN A 1 93 ? -0.782 -6.535 12.829 1.00 72.62 93 ASN A C 1
ATOM 769 O O . ASN A 1 93 ? -0.431 -5.629 13.574 1.00 72.62 93 ASN A O 1
ATOM 773 N N . GLY A 1 94 ? -2.049 -6.654 12.409 1.00 61.75 94 GLY A N 1
ATOM 774 C CA . GLY A 1 94 ? -3.166 -5.821 12.884 1.00 61.75 94 GLY A CA 1
ATOM 775 C C . GLY A 1 94 ? -2.905 -4.301 12.919 1.00 61.75 94 GLY A C 1
ATOM 776 O O . GLY A 1 94 ? -1.996 -3.776 12.275 1.00 61.75 94 GLY A O 1
ATOM 777 N N . PHE A 1 95 ? -3.724 -3.570 13.678 1.00 64.75 95 PHE A N 1
ATOM 778 C CA . PHE A 1 95 ? -3.485 -2.157 13.991 1.00 64.75 95 PHE A CA 1
ATOM 779 C C . PHE A 1 95 ? -2.971 -2.026 15.418 1.00 64.75 95 PHE A C 1
ATOM 781 O O . PHE A 1 95 ? -3.588 -2.533 16.356 1.00 64.75 95 PHE A O 1
ATOM 788 N N . TYR A 1 96 ? -1.897 -1.265 15.595 1.00 62.75 96 TYR A N 1
ATOM 789 C CA . TYR A 1 96 ? -1.450 -0.815 16.904 1.00 62.75 96 TYR A CA 1
ATOM 790 C C . TYR A 1 96 ? -1.848 0.653 17.067 1.00 62.75 96 TYR A C 1
ATOM 792 O O . TYR A 1 96 ? -1.419 1.526 16.308 1.00 62.75 96 TYR A O 1
ATOM 800 N N . LYS A 1 97 ? -2.694 0.936 18.063 1.00 54.19 97 LYS A N 1
ATOM 801 C CA . LYS A 1 97 ? -2.970 2.312 18.481 1.00 54.19 97 LYS A CA 1
ATOM 802 C C . LYS A 1 97 ? -1.792 2.791 19.319 1.00 54.19 97 LYS A C 1
ATOM 804 O O . LYS A 1 97 ? -1.567 2.276 20.413 1.00 54.19 97 LYS A O 1
ATOM 809 N N . ASN A 1 98 ? -1.064 3.791 18.835 1.00 50.12 98 ASN A N 1
ATOM 810 C CA . ASN A 1 98 ? -0.234 4.585 19.728 1.00 50.12 98 ASN A CA 1
ATOM 811 C C . ASN A 1 98 ? -1.186 5.449 20.556 1.00 50.12 98 ASN A C 1
ATOM 813 O O . ASN A 1 98 ? -1.652 6.486 20.095 1.00 50.12 98 ASN A O 1
ATOM 817 N N . LEU A 1 99 ? -1.507 4.994 21.768 1.00 40.88 99 LEU A N 1
ATOM 818 C CA . LEU A 1 99 ? -2.055 5.869 22.797 1.00 40.88 99 LEU A CA 1
ATOM 819 C C . LEU A 1 99 ? -0.953 6.881 23.115 1.00 40.88 99 LEU A C 1
ATOM 821 O O . LEU A 1 99 ? -0.017 6.567 23.852 1.00 40.88 99 LEU A O 1
ATOM 825 N N . VAL A 1 100 ? -1.009 8.056 22.489 1.00 41.53 100 VAL A N 1
ATOM 826 C CA . VAL A 1 100 ? -0.179 9.186 22.903 1.00 41.53 100 VAL A CA 1
ATOM 827 C C . VAL A 1 100 ? -0.562 9.467 24.358 1.00 41.53 100 VAL A C 1
ATOM 829 O O . VAL A 1 100 ? -1.717 9.784 24.638 1.00 41.53 100 VAL A O 1
ATOM 832 N N . LYS A 1 101 ? 0.373 9.219 25.278 1.00 37.38 101 LYS A N 1
ATOM 833 C CA . LYS A 1 101 ? 0.278 9.669 26.670 1.00 37.38 101 LYS A CA 1
ATOM 834 C C . LYS A 1 101 ? 0.576 11.155 26.753 1.00 37.38 101 LYS A C 1
ATOM 836 O O . LYS A 1 101 ? 1.479 11.595 26.007 1.00 37.38 101 LYS A O 1
#

Secondary structure (DSSP, 8-state):
--TT-EEEEEEEEE-STTPPP---EEEEEEEEEEGGGTEEEEE-TTS-GGGS-SSEEEEEEEE-SS-EEEEEEEEEEEEEETTEEEEEEEEEEEEEE----

Sequence (101 aa):
MYEDCSAKLKMERMILKDGFFDETVHHCKVITYIPEKEKIYLLTGKTELPVFSLDALYTCVLEGEEETVRCEGQIRERYWNKLGRVIVFHIQNGFYKNLVK